Protein AF-A0A9E5K588-F1 (afdb_monomer_lite)

Sequence (114 aa):
MDSSIKDPTWEQLMLLRDLTKRTGVLHEIQVTNLKLWPMIAFTHAQTSEFTWDVDKHNVTFSLTTKGASPKSMRARFDWLDQSVKALLGPEWGITVNMNGKEKFSSTGKKILNE

Foldseek 3Di:
DDDDCPPPVLVVLVVQLVVCLVPVDHDPVRVVCQQCLVCVLWVQFPGWDWDADSVQLEIEIETEGDDDGDPPNVVSLVVSQVVSCSRNNQQHKYWYHYPNHTDDTDGGDPPPDD

Radius of gyration: 15.51 Å; chains: 1; bounding box: 43×46×37 Å

pLDDT: mean 85.91, std 14.28, range [36.78, 97.88]

Structure (mmCIF, N/CA/C/O backbone):
data_AF-A0A9E5K588-F1
#
_entry.id   AF-A0A9E5K588-F1
#
loop_
_atom_site.group_PDB
_atom_site.id
_atom_site.type_symbol
_atom_site.label_atom_id
_atom_site.label_alt_id
_atom_site.label_comp_id
_atom_site.label_asym_id
_atom_site.label_entity_id
_atom_site.label_seq_id
_atom_site.pdbx_PDB_ins_code
_atom_site.Cartn_x
_atom_site.Cartn_y
_atom_site.Cartn_z
_atom_site.occupancy
_atom_site.B_iso_or_equiv
_atom_site.auth_seq_id
_atom_site.auth_comp_id
_atom_site.auth_asym_id
_atom_site.auth_atom_id
_atom_site.pdbx_PDB_model_num
ATOM 1 N N . MET A 1 1 ? -9.022 -35.990 18.748 1.00 42.75 1 MET A N 1
ATOM 2 C CA . MET A 1 1 ? -8.125 -35.247 17.840 1.00 42.75 1 MET A CA 1
ATOM 3 C C . MET A 1 1 ? -8.492 -33.795 18.021 1.00 42.75 1 MET A C 1
ATOM 5 O O . MET A 1 1 ? -9.538 -33.374 17.550 1.00 42.75 1 MET A O 1
ATOM 9 N N . ASP A 1 2 ? -7.749 -33.144 18.903 1.00 42.69 2 ASP A N 1
ATOM 10 C CA . ASP A 1 2 ? -8.117 -31.902 19.576 1.00 42.69 2 ASP A CA 1
ATOM 11 C C . ASP A 1 2 ? -7.355 -30.718 18.958 1.00 42.69 2 ASP A C 1
ATOM 13 O O . ASP A 1 2 ? -6.231 -30.889 18.490 1.00 42.69 2 ASP A O 1
ATOM 17 N N . SER A 1 3 ? -8.027 -29.565 18.961 1.00 43.62 3 SER A N 1
ATOM 18 C CA . SER A 1 3 ? -7.563 -28.194 18.719 1.00 43.62 3 SER A CA 1
ATOM 19 C C . SER A 1 3 ? -6.764 -27.898 17.443 1.00 43.62 3 SER A C 1
ATOM 21 O O . SER A 1 3 ? -5.542 -27.824 17.416 1.00 43.62 3 SER A O 1
ATOM 23 N N . SER A 1 4 ? -7.518 -27.570 16.387 1.00 51.22 4 SER A N 1
ATOM 24 C CA . SER A 1 4 ? -7.439 -26.272 15.690 1.00 51.22 4 SER A CA 1
ATOM 25 C C . SER A 1 4 ? -6.228 -25.401 16.072 1.00 51.22 4 SER A C 1
ATOM 27 O O . SER A 1 4 ? -6.367 -24.451 16.846 1.00 51.22 4 SER A O 1
ATOM 29 N N . ILE A 1 5 ? -5.063 -25.667 15.480 1.00 50.22 5 ILE A N 1
ATOM 30 C CA . ILE A 1 5 ? -3.957 -24.707 15.442 1.00 50.22 5 ILE A CA 1
ATOM 31 C C . ILE A 1 5 ? -4.399 -23.596 14.485 1.00 50.22 5 ILE A C 1
ATOM 33 O O . ILE A 1 5 ? -4.150 -23.643 13.284 1.00 50.22 5 ILE A O 1
ATOM 37 N N . LYS A 1 6 ? -5.156 -22.625 14.999 1.00 52.78 6 LYS A N 1
ATOM 38 C CA . LYS A 1 6 ? -5.226 -21.313 14.362 1.00 52.78 6 LYS A CA 1
ATOM 39 C C . LYS A 1 6 ? -3.870 -20.690 14.626 1.00 52.78 6 LYS A C 1
ATOM 41 O O . LYS A 1 6 ? -3.518 -20.496 15.786 1.00 52.78 6 LYS A O 1
ATOM 46 N N . ASP A 1 7 ? -3.091 -20.473 13.573 1.00 55.75 7 ASP A N 1
ATOM 47 C CA . ASP A 1 7 ? -1.777 -19.857 13.701 1.00 55.75 7 ASP A CA 1
ATOM 48 C C . ASP A 1 7 ? -1.899 -18.580 14.554 1.00 55.75 7 ASP A C 1
ATOM 50 O O . ASP A 1 7 ? -2.658 -17.676 14.180 1.00 55.75 7 ASP A O 1
ATOM 54 N N . PRO A 1 8 ? -1.191 -18.479 15.696 1.00 59.84 8 PRO A N 1
ATOM 55 C CA . PRO A 1 8 ? -1.334 -17.360 16.635 1.00 59.84 8 PRO A CA 1
ATOM 56 C C . PRO A 1 8 ? -1.056 -15.996 15.979 1.00 59.84 8 PRO A C 1
ATOM 58 O O . PRO A 1 8 ? -1.528 -14.958 16.437 1.00 59.84 8 PRO A O 1
ATOM 61 N N . THR A 1 9 ? -0.347 -15.997 14.854 1.00 70.25 9 THR A N 1
ATOM 62 C CA . THR A 1 9 ? -0.083 -14.849 13.985 1.00 70.25 9 THR A CA 1
ATOM 63 C C . THR A 1 9 ? -1.332 -14.287 13.302 1.00 70.25 9 THR A C 1
ATOM 65 O O . THR A 1 9 ? -1.425 -13.073 13.135 1.00 70.25 9 THR A O 1
ATOM 68 N N . TRP A 1 10 ? -2.306 -15.113 12.907 1.00 68.62 10 TRP A N 1
ATOM 69 C CA . TRP A 1 10 ? -3.496 -14.624 12.198 1.00 68.62 10 TRP A CA 1
ATOM 70 C C . TRP A 1 10 ? -4.477 -13.912 13.133 1.00 68.62 10 TRP A C 1
ATOM 72 O O . TRP A 1 10 ? -5.000 -12.852 12.794 1.00 68.62 10 TRP A O 1
ATOM 82 N N . GLU A 1 11 ? -4.679 -14.439 14.341 1.00 76.69 11 GLU A N 1
ATOM 83 C CA . GLU A 1 11 ? -5.515 -13.786 15.358 1.00 76.69 11 GLU A CA 1
ATOM 84 C C . GLU A 1 11 ? -4.913 -12.445 15.796 1.00 76.69 11 GLU A C 1
ATOM 86 O O . GLU A 1 11 ? -5.631 -11.452 15.922 1.00 76.69 11 GLU A O 1
ATOM 91 N N . GLN A 1 12 ? -3.584 -12.374 15.919 1.00 78.00 12 GLN A N 1
ATOM 92 C CA . GLN A 1 12 ? -2.874 -11.118 16.163 1.00 78.00 12 GLN A CA 1
ATOM 93 C C . GLN A 1 12 ? -3.085 -10.108 15.029 1.00 78.00 12 GLN A C 1
ATOM 95 O O . GLN A 1 12 ? -3.351 -8.938 15.297 1.00 78.00 12 GLN A O 1
ATOM 100 N N . LEU A 1 13 ? -3.038 -10.539 13.764 1.00 72.81 13 LEU A N 1
ATOM 101 C CA . LEU A 1 13 ? -3.330 -9.662 12.625 1.00 72.81 13 LEU A CA 1
ATOM 102 C C . LEU A 1 13 ? -4.778 -9.156 12.639 1.00 72.81 13 LEU A C 1
ATOM 104 O O . LEU A 1 13 ? -5.011 -7.981 12.352 1.00 72.81 13 LEU A O 1
ATOM 108 N N . MET A 1 14 ? -5.746 -9.996 13.019 1.00 77.44 14 MET A N 1
ATOM 109 C CA . MET A 1 14 ? -7.143 -9.570 13.162 1.00 77.44 14 MET A CA 1
ATOM 110 C C . MET A 1 14 ? -7.322 -8.545 14.288 1.00 77.44 14 MET A C 1
ATOM 112 O O . MET A 1 14 ? -8.008 -7.546 14.084 1.00 77.44 14 MET A O 1
ATOM 116 N N . LEU A 1 15 ? -6.661 -8.736 15.433 1.00 81.88 15 LEU A N 1
ATOM 117 C CA . LEU A 1 15 ? -6.670 -7.768 16.536 1.00 81.88 15 LEU A CA 1
ATOM 118 C C . LEU A 1 15 ? -6.063 -6.422 16.121 1.00 81.88 15 LEU A C 1
ATOM 120 O O . LEU A 1 15 ? -6.620 -5.370 16.432 1.00 81.88 15 LEU A O 1
ATOM 124 N N . LEU A 1 16 ? -4.951 -6.444 15.381 1.00 80.88 16 LEU A N 1
ATOM 125 C CA . LEU A 1 16 ? -4.326 -5.232 14.846 1.00 80.88 16 LEU A CA 1
ATOM 126 C C . LEU A 1 16 ? -5.247 -4.512 13.860 1.00 80.88 16 LEU A C 1
ATOM 128 O O . LEU A 1 16 ? -5.375 -3.291 13.912 1.00 80.88 16 LEU A O 1
ATOM 132 N N . ARG A 1 17 ? -5.935 -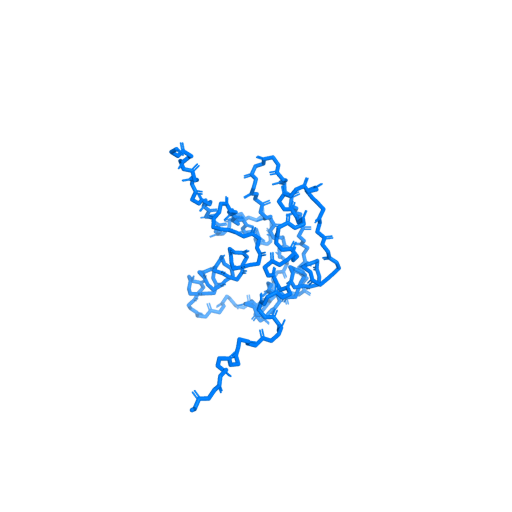5.264 12.997 1.00 81.56 17 ARG A N 1
ATOM 133 C CA . ARG A 1 17 ? -6.923 -4.707 12.074 1.00 81.56 17 ARG A CA 1
ATOM 134 C C . ARG A 1 17 ? -8.070 -4.031 12.823 1.00 81.56 17 ARG A C 1
ATOM 136 O O . ARG A 1 17 ? -8.445 -2.914 12.478 1.00 81.56 17 ARG A O 1
ATOM 143 N N . ASP A 1 18 ? -8.611 -4.680 13.848 1.00 81.81 18 ASP A N 1
ATOM 144 C CA . ASP A 1 18 ? -9.704 -4.123 14.650 1.00 81.81 18 ASP A CA 1
ATOM 145 C C . ASP A 1 18 ? -9.266 -2.867 15.416 1.00 81.81 18 ASP A C 1
ATOM 147 O O . ASP A 1 18 ? -10.036 -1.910 15.524 1.00 81.81 18 ASP A O 1
ATOM 151 N N . LEU A 1 19 ? -8.015 -2.821 15.883 1.00 81.12 19 LEU A N 1
ATOM 152 C CA . LEU A 1 19 ? -7.433 -1.622 16.482 1.00 81.12 19 LEU A CA 1
ATOM 153 C C . LEU A 1 19 ? -7.359 -0.473 15.468 1.00 81.12 19 LEU A C 1
ATOM 155 O O . LEU A 1 19 ? -7.803 0.633 15.777 1.00 81.12 19 LEU A O 1
ATOM 159 N N . THR A 1 20 ? -6.865 -0.725 14.253 1.00 82.19 20 THR A N 1
ATOM 160 C CA . THR A 1 20 ? -6.818 0.285 13.183 1.00 82.19 20 THR A CA 1
ATOM 161 C C . THR A 1 20 ? -8.212 0.771 12.809 1.00 82.19 20 THR A C 1
ATOM 163 O O . THR A 1 20 ? -8.412 1.973 12.681 1.00 82.19 20 THR A O 1
ATOM 166 N N . LYS A 1 21 ? -9.201 -0.125 12.709 1.00 80.12 21 LYS A N 1
ATOM 167 C CA . LYS A 1 21 ? -10.595 0.257 12.425 1.00 80.12 21 LYS A CA 1
ATOM 168 C C . LYS A 1 21 ? -11.181 1.179 13.493 1.00 80.12 21 LYS A C 1
ATOM 170 O O . LYS A 1 21 ? -11.934 2.086 13.165 1.00 80.12 21 LYS A O 1
ATOM 175 N N . ARG A 1 22 ? -10.850 0.953 14.768 1.00 78.25 22 ARG A N 1
ATOM 176 C CA . ARG A 1 22 ? -11.378 1.749 15.891 1.00 78.25 22 ARG A CA 1
ATOM 177 C C . ARG A 1 22 ? -10.643 3.067 16.105 1.00 78.25 22 ARG A C 1
ATOM 179 O O . ARG A 1 22 ? -11.250 4.018 16.579 1.00 78.25 22 ARG A O 1
ATOM 186 N N . THR A 1 23 ? -9.345 3.107 15.820 1.00 82.44 23 THR A N 1
ATOM 187 C CA . THR A 1 23 ? -8.479 4.241 16.188 1.00 82.44 23 THR A CA 1
ATOM 188 C C . THR A 1 23 ? -8.010 5.065 14.994 1.00 82.44 23 THR A C 1
ATOM 190 O O . THR A 1 23 ? -7.548 6.185 15.182 1.00 82.44 23 THR A O 1
ATOM 193 N N . GLY A 1 24 ? -8.071 4.518 13.778 1.00 79.50 24 GLY A N 1
ATOM 194 C CA . GLY A 1 24 ? -7.449 5.096 12.584 1.00 79.50 24 GLY A CA 1
ATOM 195 C C . GLY A 1 24 ? -5.915 5.028 12.580 1.00 79.50 24 GLY A C 1
ATOM 196 O O . GLY A 1 24 ? -5.282 5.465 11.619 1.00 79.5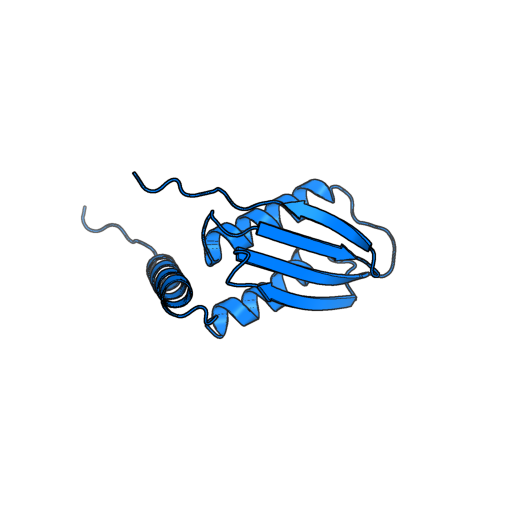0 24 GLY A O 1
ATOM 197 N N . VAL A 1 25 ? -5.297 4.477 13.631 1.00 84.94 25 VAL A N 1
ATOM 198 C CA . VAL A 1 25 ? -3.841 4.421 13.787 1.00 84.94 25 VAL A CA 1
ATOM 199 C C . VAL A 1 25 ? -3.309 3.083 13.281 1.00 84.94 25 VAL A C 1
ATOM 201 O O . VAL A 1 25 ? -3.834 2.012 13.597 1.00 84.94 25 VAL A O 1
ATOM 204 N N . LEU A 1 26 ? -2.233 3.147 12.497 1.00 87.19 26 LEU A N 1
ATOM 205 C CA . LEU A 1 26 ? -1.485 1.968 12.080 1.00 87.19 26 LEU A CA 1
ATOM 206 C C . LEU A 1 26 ? -0.494 1.554 13.169 1.00 87.19 26 LEU A C 1
ATOM 208 O O . LEU A 1 26 ? 0.292 2.363 13.658 1.00 87.19 26 LEU A O 1
ATOM 212 N N . HIS A 1 27 ? -0.490 0.269 13.495 1.00 88.12 27 HIS A N 1
ATOM 213 C CA . HIS A 1 27 ? 0.530 -0.348 14.329 1.00 88.12 27 HIS A CA 1
ATOM 214 C C . HIS A 1 27 ? 1.871 -0.441 13.583 1.00 88.12 27 HIS A C 1
ATOM 216 O O . HIS A 1 27 ? 1.905 -0.560 12.356 1.00 88.12 27 HIS A O 1
ATOM 222 N N . GLU A 1 28 ? 2.992 -0.468 14.309 1.00 86.19 28 GLU A N 1
ATOM 223 C CA . GLU A 1 28 ? 4.347 -0.476 13.730 1.00 86.19 28 GLU A CA 1
ATOM 224 C C . GLU A 1 28 ? 4.568 -1.622 12.728 1.00 86.19 28 GLU A C 1
ATOM 226 O O . GLU A 1 28 ? 5.171 -1.433 11.670 1.00 86.19 28 GLU A O 1
ATOM 231 N N . ILE A 1 29 ? 4.011 -2.801 13.012 1.00 86.25 29 ILE A N 1
ATOM 232 C CA . ILE A 1 29 ? 4.062 -3.959 12.105 1.00 86.25 29 ILE A CA 1
ATOM 233 C C . ILE A 1 29 ? 3.316 -3.669 10.792 1.00 86.25 29 ILE A C 1
ATOM 235 O O . ILE A 1 29 ? 3.811 -4.002 9.716 1.00 86.25 29 ILE A O 1
ATOM 239 N N . GLN A 1 30 ? 2.153 -3.012 10.852 1.00 88.94 30 GLN A N 1
ATOM 240 C CA . GLN A 1 30 ? 1.406 -2.626 9.651 1.00 88.94 30 GLN A CA 1
ATOM 241 C C . GLN A 1 30 ? 2.187 -1.585 8.846 1.00 88.94 30 GLN A C 1
ATOM 243 O O . GLN A 1 30 ? 2.336 -1.735 7.637 1.00 88.94 30 GLN A O 1
ATOM 248 N N . VAL A 1 31 ? 2.757 -0.580 9.518 1.00 91.81 31 VAL A N 1
ATOM 249 C CA . VAL A 1 31 ? 3.626 0.431 8.894 1.00 91.81 31 VAL A CA 1
ATOM 250 C C . VAL A 1 31 ? 4.822 -0.228 8.206 1.00 91.81 31 VAL A C 1
ATOM 252 O O . VAL A 1 31 ? 5.142 0.104 7.067 1.00 91.81 31 VAL A O 1
ATOM 255 N N . THR A 1 32 ? 5.469 -1.182 8.872 1.00 91.69 32 THR A N 1
ATOM 256 C CA . THR A 1 32 ? 6.618 -1.915 8.328 1.00 91.69 32 THR A CA 1
ATOM 257 C C . THR A 1 32 ? 6.227 -2.699 7.077 1.00 91.69 32 THR A C 1
ATOM 259 O O . THR A 1 32 ? 6.893 -2.583 6.048 1.00 91.69 32 THR A O 1
ATOM 262 N N . ASN A 1 33 ? 5.105 -3.420 7.112 1.00 91.88 33 ASN A N 1
ATOM 263 C CA . ASN A 1 33 ? 4.596 -4.152 5.953 1.00 91.88 33 ASN A CA 1
ATOM 264 C C . ASN A 1 33 ? 4.271 -3.225 4.774 1.00 91.88 33 ASN A C 1
ATOM 266 O O . ASN A 1 33 ? 4.706 -3.489 3.653 1.00 91.88 33 ASN A O 1
ATOM 270 N N . LEU A 1 34 ? 3.587 -2.102 5.019 1.00 94.44 34 LEU A N 1
ATOM 271 C CA . LEU A 1 34 ? 3.247 -1.127 3.976 1.00 94.44 34 LEU A CA 1
ATOM 272 C C . LEU A 1 34 ? 4.491 -0.470 3.355 1.00 94.44 34 LEU A C 1
ATOM 274 O O . LEU A 1 34 ? 4.489 -0.168 2.164 1.00 94.44 34 LEU A O 1
ATOM 278 N N . LYS A 1 35 ? 5.583 -0.309 4.109 1.00 93.81 35 LYS A N 1
ATOM 279 C CA . LYS A 1 35 ? 6.870 0.148 3.553 1.00 93.81 35 LYS A CA 1
ATOM 280 C C . LYS A 1 35 ? 7.534 -0.907 2.665 1.00 93.81 35 LYS A C 1
ATOM 282 O O . LYS A 1 35 ? 8.122 -0.558 1.644 1.00 93.81 35 LYS A O 1
ATOM 287 N N . LEU A 1 36 ? 7.470 -2.181 3.053 1.00 93.19 36 LEU A N 1
ATOM 288 C CA . LEU A 1 36 ? 8.238 -3.255 2.412 1.00 93.19 36 LEU A CA 1
ATOM 289 C C . LEU A 1 36 ? 7.535 -3.888 1.209 1.00 93.19 36 LEU A C 1
ATOM 291 O O . LEU A 1 36 ? 8.195 -4.244 0.233 1.00 93.19 36 LEU A O 1
ATOM 295 N N . TRP A 1 37 ? 6.212 -4.038 1.239 1.00 95.25 37 TRP A N 1
ATOM 296 C CA . TRP A 1 37 ? 5.489 -4.752 0.184 1.00 95.25 37 TRP A CA 1
ATOM 297 C C . TRP A 1 37 ? 5.661 -4.183 -1.220 1.00 95.25 37 TRP A C 1
ATOM 299 O O . TRP A 1 37 ? 5.851 -4.987 -2.133 1.00 95.25 37 TRP A O 1
ATOM 309 N N . PRO A 1 38 ? 5.668 -2.858 -1.446 1.00 94.00 38 PRO A N 1
ATOM 310 C CA . PRO A 1 38 ? 5.933 -2.335 -2.780 1.00 94.00 38 PRO A CA 1
ATOM 311 C C . PRO A 1 38 ? 7.345 -2.677 -3.272 1.00 94.00 38 PRO A C 1
ATOM 313 O O . PRO A 1 38 ? 7.524 -2.991 -4.446 1.00 94.00 38 PRO A O 1
ATOM 316 N N . MET A 1 39 ? 8.340 -2.699 -2.379 1.00 93.88 39 MET A N 1
ATOM 317 C CA . MET A 1 39 ? 9.713 -3.086 -2.727 1.00 93.88 39 MET A CA 1
ATOM 318 C C . MET A 1 39 ? 9.803 -4.568 -3.122 1.00 93.88 39 MET A C 1
ATOM 320 O O . MET A 1 39 ? 10.529 -4.922 -4.048 1.00 93.88 39 MET A O 1
ATOM 324 N N . ILE A 1 40 ? 9.017 -5.431 -2.471 1.00 92.88 40 ILE A N 1
ATOM 325 C CA . ILE A 1 40 ? 8.916 -6.861 -2.804 1.00 92.88 40 ILE A CA 1
ATOM 326 C C . ILE A 1 40 ? 8.157 -7.056 -4.126 1.00 92.88 40 ILE A C 1
ATOM 328 O O . ILE A 1 40 ? 8.598 -7.790 -5.015 1.00 92.88 40 ILE A O 1
ATOM 332 N N . ALA A 1 41 ? 7.021 -6.374 -4.282 1.00 92.69 41 ALA A N 1
ATOM 333 C CA . ALA A 1 41 ? 6.168 -6.471 -5.461 1.00 92.69 41 ALA A CA 1
ATOM 334 C C . ALA A 1 41 ? 6.853 -5.913 -6.714 1.00 92.69 41 ALA A C 1
ATOM 336 O O . ALA A 1 41 ? 6.637 -6.431 -7.811 1.00 92.69 41 ALA A O 1
ATOM 337 N N . PHE A 1 42 ? 7.706 -4.897 -6.580 1.00 92.88 42 PHE A N 1
ATOM 338 C CA . PHE A 1 42 ? 8.364 -4.214 -7.688 1.00 92.88 42 PHE A CA 1
ATOM 339 C C . PHE A 1 42 ? 9.882 -4.229 -7.507 1.00 92.88 42 PHE A C 1
ATOM 341 O O . PHE A 1 42 ? 10.478 -3.252 -7.080 1.00 92.88 42 PHE A O 1
ATOM 348 N N . THR A 1 43 ? 10.541 -5.294 -7.964 1.00 89.81 43 THR A N 1
ATOM 349 C CA . THR A 1 43 ? 12.007 -5.489 -7.843 1.00 89.81 43 THR A CA 1
ATOM 350 C C . THR A 1 43 ? 12.879 -4.426 -8.532 1.00 89.81 43 THR A C 1
ATOM 352 O O . THR A 1 43 ? 14.095 -4.434 -8.398 1.00 89.81 43 THR A O 1
ATOM 355 N N . HIS A 1 44 ? 12.267 -3.538 -9.314 1.00 91.50 44 HIS A N 1
ATOM 356 C CA . HIS A 1 44 ? 12.899 -2.417 -10.017 1.00 91.50 44 HIS A CA 1
ATOM 357 C C . HIS A 1 44 ? 12.644 -1.069 -9.312 1.00 91.50 44 HIS A C 1
ATOM 359 O O . HIS A 1 44 ? 13.095 -0.022 -9.786 1.00 91.50 44 HIS A O 1
ATOM 365 N N . ALA A 1 45 ? 11.904 -1.078 -8.198 1.00 93.06 45 ALA A N 1
ATOM 366 C CA . ALA A 1 45 ? 11.747 0.067 -7.319 1.00 93.06 45 ALA A CA 1
ATOM 367 C C . ALA A 1 45 ? 13.062 0.328 -6.576 1.00 93.06 45 ALA A C 1
ATOM 369 O O . ALA A 1 45 ? 13.702 -0.583 -6.059 1.00 93.06 45 ALA A O 1
ATOM 370 N N . GLN A 1 46 ? 13.473 1.589 -6.564 1.00 93.81 46 GLN A N 1
ATOM 371 C CA . GLN A 1 46 ? 14.625 2.088 -5.817 1.00 93.81 46 GLN A CA 1
ATOM 372 C C . GLN A 1 46 ? 14.179 2.628 -4.462 1.00 93.81 46 GLN A C 1
ATOM 374 O O . GLN A 1 46 ? 14.830 2.395 -3.449 1.00 93.81 46 GLN A O 1
ATOM 379 N N . THR A 1 47 ? 13.051 3.336 -4.455 1.00 93.94 47 THR A N 1
ATOM 380 C CA . THR A 1 47 ? 12.441 3.888 -3.251 1.00 93.94 47 THR A CA 1
ATOM 381 C C . THR A 1 47 ? 10.943 3.638 -3.269 1.00 93.94 47 THR A C 1
ATOM 383 O O . THR A 1 47 ? 10.322 3.561 -4.335 1.00 93.94 47 THR A O 1
ATOM 386 N N . SER A 1 48 ? 10.381 3.520 -2.070 1.00 94.56 48 SER A N 1
ATOM 387 C CA . SER A 1 48 ? 8.951 3.406 -1.832 1.00 94.56 48 SER A CA 1
ATOM 388 C C . SER A 1 48 ? 8.582 4.256 -0.631 1.00 94.56 48 SER A C 1
ATOM 390 O O . SER A 1 48 ? 9.131 4.084 0.456 1.00 94.56 48 SER A O 1
ATOM 392 N N . GLU A 1 49 ? 7.609 5.128 -0.827 1.00 95.88 49 GLU A N 1
ATOM 393 C CA . GLU A 1 49 ? 6.933 5.861 0.231 1.00 95.88 49 GLU A CA 1
ATOM 394 C C . GLU A 1 49 ? 5.460 5.477 0.218 1.00 95.88 49 GLU A C 1
ATOM 396 O O . GLU A 1 49 ? 4.917 5.085 -0.820 1.00 95.88 49 GLU A O 1
ATOM 401 N N . PHE A 1 50 ? 4.805 5.582 1.369 1.00 96.31 50 PHE A N 1
ATOM 402 C CA . PHE A 1 50 ? 3.368 5.382 1.441 1.00 96.31 50 PHE A CA 1
ATOM 403 C C . PHE A 1 50 ? 2.716 6.459 2.297 1.00 96.31 50 PHE A C 1
ATOM 405 O O . PHE A 1 50 ? 3.285 6.927 3.284 1.00 96.31 50 PHE A O 1
ATOM 412 N N . THR A 1 51 ? 1.499 6.816 1.920 1.00 95.56 51 THR A N 1
ATOM 413 C CA . THR A 1 51 ? 0.567 7.580 2.742 1.00 95.56 51 THR A CA 1
ATOM 414 C C . THR A 1 51 ? -0.724 6.786 2.855 1.00 95.56 51 THR A C 1
ATOM 416 O O . THR A 1 51 ? -1.034 5.953 1.999 1.00 95.56 51 THR A O 1
ATOM 419 N N . TRP A 1 52 ? -1.482 7.009 3.920 1.00 93.56 52 TRP A N 1
ATOM 420 C CA . TRP A 1 52 ? -2.807 6.426 4.062 1.00 93.56 52 TRP A CA 1
ATOM 421 C C . TRP A 1 52 ? -3.796 7.509 4.464 1.00 93.56 52 TRP A C 1
ATOM 423 O O . TRP A 1 52 ? -3.466 8.433 5.205 1.00 93.56 52 TRP A O 1
ATOM 433 N N . ASP A 1 53 ? -4.999 7.394 3.928 1.00 92.56 53 ASP A N 1
ATOM 434 C CA . ASP A 1 53 ? -6.123 8.275 4.192 1.00 92.56 53 ASP A CA 1
ATOM 435 C C . ASP A 1 53 ? -7.217 7.410 4.816 1.00 92.56 53 ASP A C 1
ATOM 437 O O . ASP A 1 53 ? -7.795 6.549 4.147 1.00 92.56 53 ASP A O 1
ATOM 441 N N . VAL A 1 54 ? -7.423 7.583 6.124 1.00 88.81 54 VAL A N 1
ATOM 442 C CA . VAL A 1 54 ? -8.388 6.796 6.903 1.00 88.81 54 VAL A CA 1
ATOM 443 C C . VAL A 1 54 ? -9.812 7.120 6.463 1.00 88.81 54 VAL A C 1
ATOM 445 O O . VAL A 1 54 ? -10.611 6.206 6.287 1.00 88.81 54 VAL A O 1
ATOM 448 N N . ASP A 1 55 ? -10.110 8.392 6.196 1.00 89.00 55 ASP A N 1
ATOM 449 C CA . ASP A 1 55 ? -11.446 8.829 5.789 1.00 89.00 55 ASP A CA 1
ATOM 450 C C . ASP A 1 55 ? -11.823 8.222 4.433 1.00 89.00 55 ASP A C 1
ATOM 452 O O . ASP A 1 55 ? -12.935 7.724 4.234 1.00 89.00 55 ASP A O 1
ATOM 456 N N . LYS A 1 56 ? -10.865 8.190 3.500 1.00 90.25 56 LYS A N 1
ATOM 457 C CA . LYS A 1 56 ? -11.056 7.582 2.175 1.00 90.25 56 LYS A CA 1
ATOM 458 C C . LYS A 1 56 ? -10.810 6.078 2.135 1.00 90.25 56 LYS A C 1
ATOM 460 O O . LYS A 1 56 ? -11.024 5.487 1.077 1.00 90.25 56 LYS A O 1
ATOM 465 N N . HIS A 1 57 ? -10.361 5.471 3.234 1.00 93.06 57 HIS A N 1
ATOM 466 C CA . HIS A 1 57 ? -9.914 4.078 3.286 1.00 93.06 57 HIS A CA 1
ATOM 467 C C . HIS A 1 57 ? -8.964 3.744 2.126 1.00 93.06 57 HIS A C 1
ATOM 469 O O . HIS A 1 57 ? -9.181 2.791 1.380 1.00 93.06 57 HIS A O 1
ATOM 475 N N . ASN A 1 58 ? -7.932 4.560 1.910 1.00 95.69 58 ASN A N 1
ATOM 476 C CA . ASN A 1 58 ? -7.030 4.384 0.772 1.00 95.69 58 ASN A CA 1
ATOM 477 C C . ASN A 1 58 ? -5.564 4.454 1.190 1.00 95.69 58 ASN A C 1
ATOM 479 O O . ASN A 1 58 ? -5.164 5.359 1.922 1.00 95.69 58 ASN A O 1
ATOM 483 N N . VAL A 1 59 ? -4.750 3.536 0.671 1.00 96.75 59 VAL A N 1
ATOM 484 C CA . VAL A 1 59 ? -3.288 3.591 0.792 1.00 96.75 59 VAL A CA 1
ATOM 485 C C . VAL A 1 59 ? -2.688 4.020 -0.540 1.00 96.75 59 VAL A C 1
ATOM 487 O O . VAL A 1 59 ? -2.906 3.382 -1.566 1.00 96.75 59 VAL A O 1
ATOM 490 N N . THR A 1 60 ? -1.904 5.092 -0.534 1.00 97.88 60 THR A N 1
ATOM 491 C CA . THR A 1 60 ? -1.180 5.556 -1.720 1.00 97.88 60 THR A CA 1
ATOM 492 C C . THR A 1 60 ? 0.287 5.186 -1.604 1.00 97.88 60 THR A C 1
ATOM 494 O O . THR A 1 60 ? 0.960 5.609 -0.669 1.00 97.88 60 THR A O 1
ATOM 497 N N . PHE A 1 61 ? 0.793 4.432 -2.573 1.00 97.81 61 PHE A N 1
ATOM 498 C CA . PHE A 1 61 ? 2.204 4.096 -2.712 1.00 97.81 61 PHE A CA 1
ATOM 499 C C . PHE A 1 61 ? 2.850 4.970 -3.782 1.00 97.81 61 PHE A C 1
ATO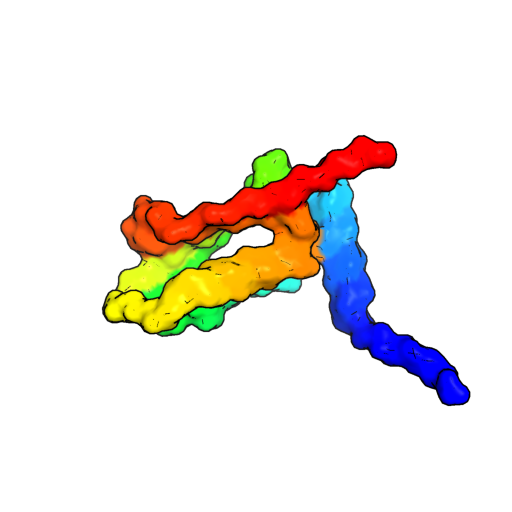M 501 O O . PHE A 1 61 ? 2.380 5.018 -4.920 1.00 97.81 61 PHE A O 1
ATOM 508 N N . SER A 1 62 ? 3.957 5.614 -3.434 1.00 97.38 62 SER A N 1
ATOM 509 C CA . SER A 1 62 ? 4.773 6.423 -4.336 1.00 97.38 62 SER A CA 1
ATOM 510 C C . SER A 1 62 ? 6.121 5.743 -4.537 1.00 97.38 62 SER A C 1
ATOM 512 O O . SER A 1 62 ? 6.934 5.652 -3.620 1.00 97.38 62 SER A O 1
ATOM 514 N N . LEU A 1 63 ? 6.345 5.243 -5.749 1.00 95.62 63 LEU A N 1
ATOM 515 C CA . LEU A 1 63 ? 7.520 4.465 -6.122 1.00 95.62 63 LEU A CA 1
ATOM 516 C C . LEU A 1 63 ? 8.395 5.250 -7.091 1.00 95.62 63 LEU A C 1
ATOM 518 O O . LEU A 1 63 ? 7.921 5.730 -8.127 1.00 95.62 63 LEU A O 1
ATOM 522 N N . THR A 1 64 ? 9.694 5.284 -6.812 1.00 95.50 64 THR A N 1
ATOM 523 C CA . THR A 1 64 ? 10.693 5.640 -7.824 1.00 95.50 64 THR A CA 1
ATOM 524 C C . THR A 1 64 ? 11.267 4.358 -8.394 1.00 95.50 64 THR A C 1
ATOM 526 O O . THR A 1 64 ? 11.769 3.512 -7.658 1.00 95.50 64 THR A O 1
ATOM 529 N N . THR A 1 65 ? 11.195 4.196 -9.710 1.00 93.00 65 THR A N 1
ATOM 530 C CA . THR A 1 65 ? 11.631 2.980 -10.407 1.00 93.00 65 THR A CA 1
ATOM 531 C C . THR A 1 65 ? 12.740 3.297 -11.398 1.00 93.00 65 THR A C 1
ATOM 533 O O . THR A 1 65 ? 12.734 4.349 -12.042 1.00 93.00 65 THR A O 1
ATOM 536 N N . LYS A 1 66 ? 13.695 2.374 -11.544 1.00 91.19 66 LYS A N 1
ATOM 537 C CA . LYS A 1 66 ? 14.778 2.469 -12.529 1.00 91.19 66 LYS A CA 1
ATOM 538 C C . LYS A 1 66 ? 14.892 1.157 -13.298 1.00 91.19 66 LYS A C 1
ATOM 540 O O . LYS A 1 66 ? 14.834 0.083 -12.712 1.00 91.19 66 LYS A O 1
ATOM 545 N N . GLY A 1 67 ? 15.106 1.256 -14.608 1.00 85.69 67 GLY A N 1
ATOM 546 C CA . GLY A 1 67 ? 15.225 0.099 -15.494 1.00 85.69 67 GLY A CA 1
ATOM 547 C C . GLY A 1 67 ? 13.899 -0.313 -16.133 1.00 85.69 67 GLY A C 1
ATOM 548 O O . GLY A 1 67 ? 12.919 0.431 -16.115 1.00 85.69 67 GLY A O 1
ATOM 549 N N . ALA A 1 68 ? 13.897 -1.491 -16.756 1.00 82.81 68 ALA A N 1
ATOM 550 C CA . ALA A 1 68 ? 12.731 -2.004 -17.461 1.00 82.81 68 ALA A CA 1
ATOM 551 C C . ALA A 1 68 ? 11.641 -2.458 -16.482 1.00 82.81 68 ALA A C 1
ATOM 553 O O . ALA A 1 68 ? 11.921 -3.080 -15.456 1.00 82.81 68 ALA A O 1
ATOM 554 N N . SER A 1 69 ? 10.386 -2.178 -16.835 1.00 84.62 69 SER A N 1
ATOM 555 C CA . SER A 1 69 ? 9.240 -2.671 -16.077 1.00 84.62 69 SER A CA 1
ATOM 556 C C . SER A 1 69 ? 9.199 -4.211 -16.128 1.00 84.62 69 SER A C 1
ATOM 558 O O . SER A 1 69 ? 9.344 -4.784 -17.213 1.00 84.62 69 SER A O 1
ATOM 560 N N . PRO A 1 70 ? 9.025 -4.902 -14.988 1.00 83.31 70 PRO A N 1
ATOM 561 C CA . PRO A 1 70 ? 8.911 -6.350 -14.935 1.00 83.31 70 PRO A CA 1
ATOM 562 C C . PRO A 1 70 ? 7.744 -6.864 -15.775 1.00 83.31 70 PRO A C 1
ATOM 564 O O . PRO A 1 70 ? 6.720 -6.202 -15.940 1.00 83.31 70 PRO A O 1
ATOM 567 N N . LYS A 1 71 ? 7.848 -8.115 -16.228 1.00 85.94 71 LYS A N 1
ATOM 568 C CA . LYS A 1 71 ? 6.691 -8.822 -16.787 1.00 85.94 71 LYS A CA 1
ATOM 569 C C . LYS A 1 71 ? 5.596 -8.968 -15.718 1.00 85.94 71 LYS A C 1
ATOM 571 O O . LYS A 1 71 ? 5.882 -9.028 -14.518 1.00 85.94 71 LYS A O 1
ATOM 576 N N . SER A 1 72 ? 4.347 -9.045 -16.174 1.00 90.06 72 SER A N 1
ATOM 577 C CA . SER A 1 72 ? 3.170 -9.288 -15.328 1.00 90.06 72 SER A CA 1
ATOM 578 C C . SER A 1 72 ? 2.925 -8.219 -14.254 1.00 90.06 72 SER A C 1
ATOM 580 O O . SER A 1 72 ? 2.572 -8.539 -13.121 1.00 90.06 72 SER A O 1
ATOM 582 N N . MET A 1 73 ? 3.068 -6.937 -14.613 1.00 91.56 73 MET A N 1
ATOM 583 C CA . MET A 1 73 ? 2.770 -5.810 -13.714 1.00 91.56 73 MET A CA 1
ATOM 584 C C . MET A 1 73 ? 1.388 -5.906 -13.070 1.00 91.56 73 MET A C 1
ATOM 586 O O . MET A 1 73 ? 1.249 -5.611 -11.887 1.00 91.56 73 MET A O 1
ATOM 590 N N . ARG A 1 74 ? 0.380 -6.380 -13.815 1.00 93.25 74 ARG A N 1
ATOM 591 C CA . ARG A 1 74 ? -0.978 -6.525 -13.287 1.00 93.25 74 ARG A CA 1
ATOM 592 C C . ARG A 1 74 ? -1.047 -7.465 -12.080 1.00 93.25 74 ARG A C 1
ATOM 594 O O . ARG A 1 74 ? -1.558 -7.061 -11.047 1.00 93.25 74 ARG A O 1
ATOM 601 N N . ALA A 1 75 ? -0.440 -8.647 -12.177 1.00 94.12 75 ALA A N 1
ATOM 602 C CA . ALA A 1 75 ? -0.413 -9.612 -11.077 1.00 94.12 75 ALA A CA 1
ATOM 603 C C . ALA A 1 75 ? 0.293 -9.060 -9.825 1.00 94.12 75 ALA A C 1
ATOM 605 O O . ALA A 1 75 ? -0.088 -9.378 -8.704 1.00 94.12 75 ALA A O 1
ATOM 606 N N . ARG A 1 76 ? 1.306 -8.202 -10.008 1.00 94.56 76 ARG A N 1
ATOM 607 C CA . ARG A 1 76 ? 2.016 -7.538 -8.903 1.00 94.56 76 ARG A CA 1
ATOM 608 C C . ARG A 1 76 ? 1.141 -6.493 -8.211 1.00 94.56 76 ARG A C 1
ATOM 610 O O . ARG A 1 76 ? 1.141 -6.431 -6.986 1.00 94.56 76 ARG A O 1
ATOM 617 N N . PHE A 1 77 ? 0.376 -5.714 -8.980 1.00 95.81 77 PHE A N 1
ATOM 618 C CA . PHE A 1 77 ? -0.625 -4.802 -8.419 1.00 95.81 77 PHE A CA 1
ATOM 619 C C . PHE A 1 77 ? -1.717 -5.561 -7.666 1.00 95.81 77 PHE A C 1
ATOM 621 O O . PHE A 1 77 ? -2.028 -5.198 -6.537 1.00 95.81 77 PHE A O 1
ATOM 628 N N . ASP A 1 78 ? -2.240 -6.639 -8.252 1.00 95.62 78 ASP A N 1
ATOM 629 C CA . ASP A 1 78 ? -3.291 -7.445 -7.627 1.00 95.62 78 ASP A CA 1
ATOM 630 C C . ASP A 1 78 ? -2.791 -8.111 -6.328 1.00 95.62 78 ASP A C 1
ATOM 632 O O . ASP A 1 78 ? -3.522 -8.161 -5.341 1.00 95.62 78 ASP A O 1
ATOM 636 N N . TRP A 1 79 ? -1.534 -8.573 -6.285 1.00 95.56 79 TRP A N 1
ATOM 637 C CA . TRP A 1 79 ? -0.919 -9.099 -5.060 1.00 95.56 79 TRP A CA 1
ATOM 638 C C . TRP A 1 79 ? -0.784 -8.027 -3.971 1.00 95.56 79 TRP A C 1
ATOM 640 O O . TRP A 1 79 ? -1.092 -8.285 -2.805 1.00 95.56 79 TRP A O 1
ATOM 650 N N . LEU A 1 80 ? -0.351 -6.817 -4.341 1.00 96.12 80 LEU A N 1
ATOM 651 C CA . LEU A 1 80 ? -0.222 -5.708 -3.396 1.00 96.12 80 LEU A CA 1
ATOM 652 C C . LEU A 1 80 ? -1.591 -5.288 -2.842 1.00 96.12 80 LEU A C 1
ATOM 654 O O . LEU A 1 80 ? -1.728 -5.115 -1.634 1.00 96.12 80 LEU A O 1
ATOM 658 N N . ASP A 1 81 ? -2.607 -5.193 -3.702 1.00 96.38 81 ASP A N 1
ATOM 659 C CA . ASP A 1 81 ? -3.990 -4.8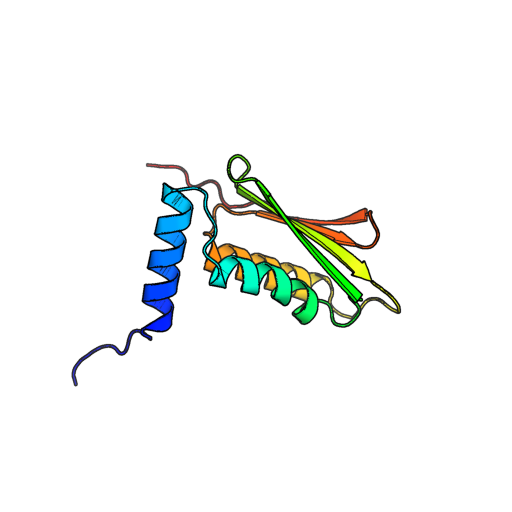92 -3.314 1.00 96.38 81 ASP A CA 1
ATOM 660 C C . ASP A 1 81 ? -4.539 -5.934 -2.328 1.00 96.38 81 ASP A C 1
ATOM 662 O O . ASP A 1 81 ? -5.031 -5.594 -1.251 1.00 96.38 81 ASP A O 1
ATOM 666 N N . GLN A 1 82 ? -4.378 -7.223 -2.643 1.00 95.06 82 GLN A N 1
ATOM 667 C CA . GLN A 1 82 ? -4.798 -8.311 -1.757 1.00 95.06 82 GLN A CA 1
ATOM 668 C C . GLN A 1 82 ? -4.078 -8.272 -0.407 1.00 95.06 82 GLN A C 1
ATOM 670 O O . GLN A 1 82 ? -4.709 -8.494 0.625 1.00 95.06 82 GLN A O 1
ATOM 675 N N . SER A 1 83 ? -2.783 -7.949 -0.400 1.00 94.06 83 SER A N 1
ATOM 676 C CA . SER A 1 83 ? -1.990 -7.850 0.830 1.00 94.06 83 SER A CA 1
ATOM 677 C C . SER A 1 83 ? -2.486 -6.711 1.726 1.00 94.06 83 SER A C 1
ATOM 679 O O . SER A 1 83 ? -2.700 -6.913 2.923 1.00 94.06 83 SER A O 1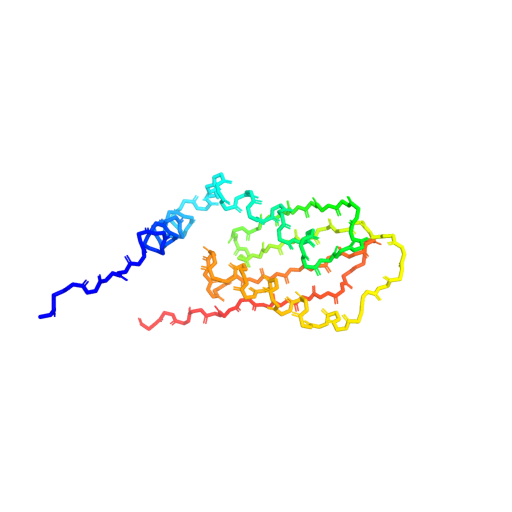
ATOM 681 N N . VAL A 1 84 ? -2.759 -5.533 1.152 1.00 94.12 84 VAL A N 1
ATOM 682 C CA . VAL A 1 84 ? -3.325 -4.395 1.897 1.00 94.12 84 VAL A CA 1
ATOM 683 C C . VAL A 1 84 ? -4.711 -4.726 2.442 1.00 94.12 84 VAL A C 1
ATOM 685 O O . VAL A 1 84 ? -4.973 -4.498 3.623 1.00 94.12 84 VAL A O 1
ATOM 688 N N . LYS A 1 85 ? -5.577 -5.338 1.632 1.00 93.38 85 LYS A N 1
ATOM 689 C CA . LYS A 1 85 ? -6.927 -5.735 2.059 1.00 93.38 85 LYS A CA 1
ATOM 690 C C . LYS A 1 85 ? -6.921 -6.815 3.136 1.00 93.38 85 LYS A C 1
ATOM 692 O O . LYS A 1 85 ? -7.773 -6.791 4.022 1.00 93.38 85 LYS A O 1
ATOM 697 N N . ALA A 1 86 ? -5.965 -7.741 3.099 1.00 89.81 86 ALA A N 1
ATOM 698 C CA . ALA A 1 86 ? -5.793 -8.735 4.154 1.00 89.81 86 ALA A CA 1
ATOM 699 C C . ALA A 1 86 ? -5.395 -8.084 5.490 1.00 89.81 86 ALA A C 1
ATOM 701 O O . ALA A 1 86 ? -5.871 -8.506 6.542 1.00 89.81 86 ALA A O 1
ATOM 702 N N . LEU A 1 87 ? -4.566 -7.036 5.446 1.00 90.38 87 LEU A N 1
ATOM 703 C CA . LEU A 1 87 ? -4.038 -6.355 6.630 1.00 90.38 87 LEU A CA 1
ATOM 704 C C . LEU A 1 87 ? -5.000 -5.341 7.246 1.00 90.38 87 LEU A C 1
ATOM 706 O O . LEU A 1 87 ? -5.128 -5.287 8.467 1.00 90.38 87 LEU A O 1
ATOM 710 N N . LEU A 1 88 ? -5.633 -4.514 6.415 1.00 91.00 88 LEU A N 1
ATOM 711 C CA . LEU A 1 88 ? -6.436 -3.372 6.862 1.00 91.00 88 LEU A CA 1
ATOM 712 C C . LEU A 1 88 ? -7.940 -3.634 6.745 1.00 91.00 88 LEU A C 1
ATOM 714 O O . LEU A 1 88 ? -8.724 -3.119 7.538 1.00 91.00 88 LEU A O 1
ATOM 718 N N . GLY A 1 89 ? -8.339 -4.507 5.823 1.00 90.75 89 GLY A N 1
ATOM 719 C CA . GLY A 1 89 ? -9.729 -4.872 5.575 1.00 90.75 89 GLY A CA 1
ATOM 720 C C . GLY A 1 89 ? -10.135 -4.692 4.110 1.00 90.75 89 GLY A C 1
ATOM 721 O O . GLY A 1 89 ? -9.504 -3.934 3.371 1.00 90.75 89 GLY A O 1
ATOM 722 N N . PRO A 1 90 ? -11.193 -5.389 3.661 1.00 92.50 90 PRO A N 1
ATOM 723 C CA . PRO A 1 90 ? -11.654 -5.340 2.273 1.00 92.50 90 PRO A CA 1
ATOM 724 C C . PRO A 1 90 ? -12.158 -3.960 1.835 1.00 92.50 90 PRO A C 1
ATOM 726 O O . PRO A 1 90 ? -12.244 -3.714 0.633 1.00 92.50 90 PRO A O 1
ATOM 729 N N . GLU A 1 91 ? -12.505 -3.085 2.779 1.00 92.31 91 GLU A N 1
ATOM 730 C CA . GLU A 1 91 ? -12.930 -1.705 2.544 1.00 92.31 91 GLU A CA 1
ATOM 731 C C . GLU A 1 91 ? -11.798 -0.770 2.111 1.00 92.31 91 GLU A C 1
ATOM 733 O O . GLU A 1 91 ? -12.074 0.325 1.626 1.00 92.31 91 GLU A O 1
ATOM 738 N N . TRP A 1 92 ? -10.543 -1.205 2.243 1.00 94.25 92 TRP A N 1
ATOM 739 C CA . TRP A 1 92 ? -9.392 -0.414 1.841 1.00 94.25 92 TRP A CA 1
ATOM 740 C C . TRP A 1 92 ? -9.098 -0.560 0.348 1.00 94.25 92 TRP A C 1
ATOM 742 O O . TRP A 1 92 ? -9.097 -1.664 -0.201 1.00 94.25 92 TRP A O 1
ATOM 752 N N . GLY A 1 93 ? -8.853 0.570 -0.307 1.00 96.19 93 GLY A N 1
ATOM 753 C CA . GLY A 1 93 ? -8.307 0.665 -1.655 1.00 96.19 93 GLY A CA 1
ATOM 754 C C . GLY A 1 93 ? -6.803 0.929 -1.653 1.00 96.19 93 GLY A C 1
ATOM 755 O O . GLY A 1 93 ? -6.206 1.253 -0.618 1.00 96.19 93 GLY A O 1
ATOM 756 N N . ILE A 1 94 ? -6.199 0.810 -2.836 1.00 97.38 94 ILE A N 1
ATOM 757 C CA . ILE A 1 94 ? -4.816 1.231 -3.060 1.00 97.38 94 ILE A CA 1
ATOM 758 C C . ILE A 1 94 ? -4.678 2.080 -4.317 1.00 97.38 94 ILE A C 1
ATOM 760 O O . ILE A 1 94 ? -5.309 1.813 -5.341 1.00 97.38 94 ILE A O 1
ATOM 764 N N . THR A 1 95 ? -3.759 3.035 -4.268 1.00 97.88 95 THR A N 1
ATOM 765 C CA . THR A 1 95 ? -3.276 3.804 -5.417 1.00 97.88 95 THR A CA 1
ATOM 766 C C . THR A 1 95 ? -1.772 3.605 -5.531 1.00 97.88 95 THR A C 1
ATOM 768 O O . THR A 1 95 ? -1.056 3.719 -4.540 1.00 97.88 95 THR A O 1
ATOM 771 N N . VAL A 1 96 ? -1.267 3.301 -6.726 1.00 97.31 96 VAL A N 1
ATOM 772 C CA . VAL A 1 96 ? 0.169 3.124 -6.969 1.00 97.31 96 VAL A CA 1
ATOM 773 C C . VAL A 1 96 ? 0.643 4.119 -8.015 1.00 97.31 96 VAL A C 1
ATOM 775 O O . VAL A 1 96 ? 0.298 4.028 -9.197 1.00 97.31 96 VAL A O 1
ATOM 778 N N . ASN A 1 97 ? 1.496 5.033 -7.571 1.00 97.19 97 ASN A N 1
ATOM 779 C CA . ASN A 1 97 ? 2.176 6.021 -8.387 1.00 97.19 97 ASN A CA 1
ATOM 780 C C . ASN A 1 97 ? 3.605 5.553 -8.658 1.00 97.19 97 ASN A C 1
ATOM 782 O O . ASN A 1 97 ? 4.353 5.258 -7.732 1.00 97.19 97 ASN A O 1
ATOM 786 N N . MET A 1 98 ? 4.010 5.509 -9.927 1.00 95.06 98 MET A N 1
ATOM 787 C CA . MET A 1 98 ? 5.390 5.214 -10.323 1.00 95.06 98 MET A CA 1
ATOM 788 C C . MET A 1 98 ? 5.960 6.393 -11.095 1.00 95.06 98 MET A C 1
ATOM 790 O O . MET A 1 98 ? 5.410 6.784 -12.129 1.00 95.06 98 MET A O 1
ATOM 794 N N . ASN A 1 99 ? 7.071 6.946 -10.606 1.00 95.00 99 ASN A N 1
ATOM 795 C CA . ASN A 1 99 ? 7.733 8.123 -11.176 1.00 95.00 99 ASN A CA 1
ATOM 796 C C . ASN A 1 99 ? 6.750 9.300 -11.365 1.00 95.00 99 ASN A C 1
ATOM 798 O O . ASN A 1 99 ? 6.690 9.911 -12.432 1.00 95.00 99 ASN A O 1
ATOM 802 N N . GLY A 1 100 ? 5.917 9.553 -10.348 1.00 92.06 100 GLY A N 1
ATOM 803 C CA . GLY A 1 100 ? 4.934 10.644 -10.330 1.00 92.06 100 GLY A CA 1
ATOM 804 C C . GLY A 1 100 ? 3.674 10.421 -11.177 1.00 92.06 100 GLY A C 1
ATOM 805 O O . GLY A 1 100 ? 2.861 11.332 -11.287 1.00 92.06 100 GLY A O 1
ATOM 806 N N . LYS A 1 101 ? 3.491 9.240 -11.783 1.00 94.12 101 LYS A N 1
ATOM 807 C CA . LYS A 1 101 ? 2.296 8.912 -12.577 1.00 94.12 101 LYS A CA 1
ATOM 808 C C . LYS A 1 101 ? 1.520 7.769 -11.945 1.00 94.12 101 LYS A C 1
ATOM 810 O O . LYS A 1 101 ? 2.113 6.730 -11.656 1.00 94.12 101 LYS A O 1
ATOM 815 N N . GLU A 1 102 ? 0.207 7.926 -11.821 1.00 96.06 102 GLU A N 1
ATOM 816 C CA . GLU A 1 102 ? -0.674 6.826 -11.429 1.00 96.06 102 GLU A CA 1
ATOM 817 C C . GLU A 1 102 ? -0.562 5.688 -12.452 1.00 96.06 102 GLU A C 1
ATOM 819 O O . GLU A 1 102 ? -0.661 5.891 -13.667 1.00 96.06 102 GLU A O 1
ATOM 824 N N . LYS A 1 103 ? -0.274 4.485 -11.957 1.00 95.06 103 LYS A N 1
ATOM 825 C CA . LYS A 1 103 ? -0.186 3.258 -12.760 1.00 95.06 103 LYS A CA 1
ATOM 826 C C . LYS A 1 103 ? -1.287 2.271 -12.438 1.00 95.06 103 LYS A C 1
ATOM 828 O O . LYS A 1 103 ? -1.612 1.437 -13.281 1.00 95.06 103 LYS A O 1
ATOM 833 N N . PHE A 1 104 ? -1.817 2.343 -11.227 1.00 95.81 104 PHE A N 1
ATOM 834 C CA . PHE A 1 104 ? -2.846 1.448 -10.752 1.00 95.81 104 PHE A CA 1
ATOM 835 C C . PHE A 1 104 ? -3.658 2.133 -9.664 1.00 95.81 104 PHE A C 1
ATOM 837 O O . PHE A 1 104 ? -3.103 2.815 -8.803 1.00 95.81 104 PHE A O 1
ATOM 844 N N . SER A 1 105 ? -4.959 1.892 -9.690 1.00 95.62 105 SER A N 1
ATOM 845 C CA . SER A 1 105 ? -5.870 2.275 -8.630 1.00 95.62 105 SER A CA 1
ATOM 846 C C . SER A 1 105 ? -6.896 1.165 -8.464 1.00 95.62 105 SER A C 1
ATOM 848 O O . SER A 1 105 ? -7.367 0.579 -9.444 1.00 95.62 105 SER A O 1
ATOM 850 N N . SER A 1 106 ? -7.207 0.846 -7.218 1.00 95.44 106 SER A N 1
ATOM 851 C CA . SER A 1 106 ? -8.259 -0.088 -6.855 1.00 95.44 106 SER A CA 1
ATOM 852 C C . SER A 1 106 ? -9.049 0.490 -5.699 1.00 95.44 106 SER A C 1
ATOM 854 O O . SER A 1 106 ? -8.492 1.068 -4.766 1.00 95.44 106 SER A O 1
ATOM 856 N N . THR A 1 107 ? -10.361 0.331 -5.768 1.00 92.25 107 THR A N 1
ATOM 857 C CA . THR A 1 107 ? -11.251 0.737 -4.693 1.00 92.25 107 THR A CA 1
ATOM 858 C C . THR A 1 107 ? -11.450 -0.418 -3.718 1.00 92.25 107 THR A C 1
ATOM 860 O O . THR A 1 107 ? -11.399 -1.602 -4.080 1.00 92.25 107 THR A O 1
ATOM 863 N N . GLY A 1 108 ? -11.670 -0.068 -2.456 1.00 87.12 108 GLY A N 1
ATOM 864 C CA . GLY A 1 108 ? -12.153 -1.017 -1.469 1.00 87.12 108 GLY A CA 1
ATOM 865 C C . GLY A 1 108 ? -13.618 -1.381 -1.703 1.00 87.12 108 GLY A C 1
ATOM 866 O O . GLY A 1 108 ? -14.367 -0.680 -2.392 1.00 87.12 108 GLY A O 1
ATOM 867 N N . LYS A 1 109 ? -14.049 -2.501 -1.126 1.00 84.31 109 LYS A N 1
ATOM 868 C CA . LYS A 1 109 ? -15.455 -2.906 -1.124 1.00 84.31 109 LYS A CA 1
ATOM 869 C C . LYS A 1 109 ? -16.221 -2.033 -0.135 1.00 84.31 109 LYS A C 1
ATOM 871 O O . LYS A 1 109 ? -15.901 -2.027 1.050 1.00 84.31 109 LYS A O 1
ATOM 876 N N . LYS A 1 110 ? -17.276 -1.352 -0.594 1.00 69.69 110 LYS A N 1
ATOM 877 C CA . LYS A 1 110 ? -18.254 -0.755 0.324 1.00 69.69 110 LYS A CA 1
ATOM 878 C C . LYS A 1 110 ? -18.894 -1.881 1.129 1.00 69.69 110 LYS A C 1
ATOM 880 O O . LYS A 1 110 ? -19.576 -2.727 0.555 1.00 69.69 110 LYS A O 1
ATOM 885 N N . ILE A 1 111 ? -18.664 -1.895 2.436 1.00 62.25 111 ILE A N 1
ATOM 886 C CA . ILE A 1 111 ? -19.437 -2.738 3.343 1.00 62.25 111 ILE A CA 1
ATOM 887 C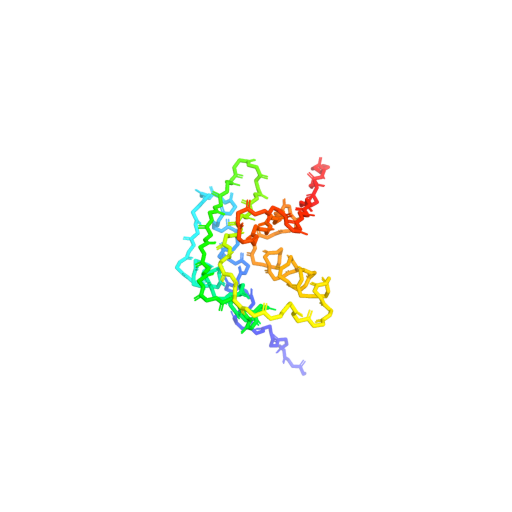 C . ILE A 1 111 ? -20.785 -2.028 3.497 1.00 62.25 111 ILE A C 1
ATOM 889 O O . ILE A 1 111 ? -20.867 -0.973 4.122 1.00 62.25 111 ILE A O 1
ATOM 893 N N . LEU A 1 112 ? -21.815 -2.534 2.818 1.00 48.97 112 LEU A N 1
ATOM 894 C CA . LEU A 1 112 ? -23.197 -2.160 3.108 1.00 48.97 112 LEU A CA 1
ATOM 895 C C . LEU A 1 112 ? -23.502 -2.753 4.486 1.00 48.97 112 LEU A C 1
ATOM 897 O O . LEU A 1 112 ? -23.525 -3.971 4.626 1.00 48.97 112 LEU A O 1
ATOM 901 N N . ASN A 1 113 ? -23.632 -1.903 5.502 1.00 44.66 113 ASN A N 1
ATOM 902 C CA . ASN A 1 113 ? -24.137 -2.341 6.797 1.00 44.66 113 ASN A CA 1
ATOM 903 C C . ASN A 1 113 ? -25.628 -2.670 6.615 1.00 44.66 113 ASN A C 1
ATOM 905 O O . ASN A 1 113 ? -26.403 -1.765 6.301 1.00 44.66 113 ASN A O 1
ATOM 909 N N . GLU A 1 114 ? -25.985 -3.949 6.745 1.00 36.78 114 GLU A N 1
ATOM 910 C CA . GLU A 1 114 ? -27.361 -4.416 6.982 1.00 36.78 114 GLU A CA 1
ATOM 911 C C . GLU A 1 114 ? -27.716 -4.300 8.469 1.00 36.78 114 GLU A C 1
ATOM 913 O O . GLU A 1 114 ? -26.819 -4.548 9.312 1.00 36.78 114 GLU A O 1
#

Secondary structure (DSSP, 8-state):
-------HHHHHHHHHHHHHHHH-PPPHHHHHHHHHHHHHH-TTEEEEEEEEETTTTEEEEEEEE-SSPPTTHHHHHHHHHHHHHHHH-TT-EEEEEETTEEEEEEPPP-----